Protein AF-A0A183ECI0-F1 (afdb_monomer)

InterPro domains:
  IPR036388 Winged helix-like DNA-binding domain superfamily [G3DSA:1.10.10.10] (64-113)
  IPR045114 Csn12 family [PTHR12732] (1-106)

Radius of gyration: 16.18 Å; Cα contacts (8 Å, |Δi|>4): 87; chains: 1; bounding box: 38×28×41 Å

Sequence (119 aa):
MPSSDLLKRYQLEQFASVVESVKDGNLKKLDETLVKNERFFVECGIFLMLEKLKIIAFRNLFKKVACICATNQIPYDAFICALRWLGIGDLDEDELECILANLIVEVNVLLVKYTDKAV

Organism: NCBI:txid637853

Foldseek 3Di:
DDDPVVCVVVVNVLCVQLVVQLQQLLLLSNVVSCVVCVVVCVVVVCSVVSVVSNLSSLLNQVVVLCVVVVDLDRDPVSSV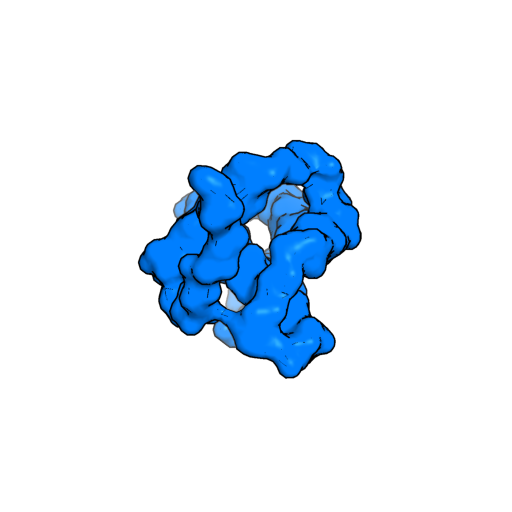VSCVVSVVPPDDPVNSVVSVVCCVPPPVRDPSPPDDDDD

Mean predicted aligned error: 7.21 Å

Solvent-accessible surface area (backbone atoms only — not comparable to full-atom values): 7022 Å² total; per-residue (Å²): 132,87,56,70,68,58,27,60,75,70,72,42,59,79,50,51,58,44,53,50,18,35,70,65,21,36,58,54,58,30,52,54,47,48,64,76,44,36,68,61,34,51,76,69,71,42,43,75,64,56,60,59,43,53,62,54,8,51,50,39,32,52,51,49,52,38,64,72,68,73,46,82,76,68,60,70,66,58,56,53,51,55,39,44,72,59,63,53,75,82,72,51,73,68,55,51,51,49,52,51,52,50,39,41,73,78,48,82,76,54,90,47,82,90,76,82,88,88,126

pLDDT: mean 83.23, std 14.87, range [34.81, 94.0]

Nearest PDB structures (foldseek):
  3t5x-assembly1_A  TM=9.776E-01  e=3.757E-08  Homo sapiens
  3jck-assembly1_A  TM=7.167E-01  e=5.912E-01  Saccharomyces cerevisiae S288C
  9e8h-assembly1_V  TM=7.620E-01  e=8.013E-01  Homo sapiens
  7w37-assembly1_V  TM=7.571E-01  e=1.472E+00  Homo sapiens
  5wvk-assembly1_S  TM=5.247E-01  e=8.868E-01  Saccharomyces cerevisiae S288C

Secondary structure (DSSP, 8-state):
---HHHHHHTT-THHHHHHHHHHHT-HHHHHHHHHHTHHHHHHTT-HHHHHTHHHHHHHHHHHHHHHHHTSSS--HHHHHHHHHHTT-TT--HHHHHHHHHHHHHHS------------

Structure (mmCIF, N/CA/C/O backbone):
data_AF-A0A183ECI0-F1
#
_entry.id   AF-A0A183ECI0-F1
#
loop_
_atom_site.group_PDB
_atom_site.id
_atom_site.type_symbol
_atom_site.label_atom_id
_atom_site.label_alt_id
_atom_site.label_comp_id
_atom_site.label_asym_id
_atom_site.label_entity_id
_atom_site.label_seq_id
_atom_site.pdbx_PDB_ins_code
_atom_site.Cartn_x
_atom_site.Cartn_y
_atom_site.Cartn_z
_atom_site.occupancy
_atom_site.B_iso_or_equiv
_atom_site.auth_seq_id
_atom_site.auth_comp_id
_atom_site.auth_asym_id
_atom_site.auth_atom_id
_atom_site.pdbx_PDB_model_num
ATOM 1 N N . MET A 1 1 ? 1.948 -9.339 9.080 1.00 80.94 1 MET A N 1
ATOM 2 C CA . MET A 1 1 ? 0.522 -8.957 8.986 1.00 80.94 1 MET A CA 1
ATOM 3 C C . MET A 1 1 ? -0.300 -9.889 9.862 1.00 80.94 1 MET A C 1
ATOM 5 O O . MET A 1 1 ? 0.009 -11.077 9.834 1.00 80.94 1 MET A O 1
ATOM 9 N N . PRO A 1 2 ? -1.285 -9.385 10.627 1.00 86.25 2 PRO A N 1
ATOM 10 C CA . PRO A 1 2 ? -2.089 -10.193 11.548 1.00 86.25 2 PRO A CA 1
ATOM 11 C C . PRO A 1 2 ? -2.969 -11.213 10.806 1.00 86.25 2 PRO A C 1
ATOM 13 O O . PRO A 1 2 ? -3.241 -11.057 9.610 1.00 86.25 2 PRO A O 1
ATOM 16 N N . SER A 1 3 ? -3.383 -12.272 11.507 1.00 90.75 3 SER A N 1
ATOM 17 C CA . SER A 1 3 ? -4.310 -13.284 10.988 1.00 90.75 3 SER A CA 1
ATOM 18 C C . SER A 1 3 ? -5.764 -12.837 11.140 1.00 90.75 3 SER A C 1
ATOM 20 O O . SER A 1 3 ? -6.105 -12.079 12.050 1.00 90.75 3 SER A O 1
ATOM 22 N N . SER A 1 4 ? -6.639 -13.337 10.269 1.00 89.06 4 SER A N 1
ATOM 23 C CA . SER A 1 4 ? -8.071 -13.025 10.320 1.00 89.06 4 SER A CA 1
ATOM 24 C C . SER A 1 4 ? -8.723 -13.508 11.618 1.00 89.06 4 SER A C 1
ATOM 26 O O . SER A 1 4 ? -9.589 -12.824 12.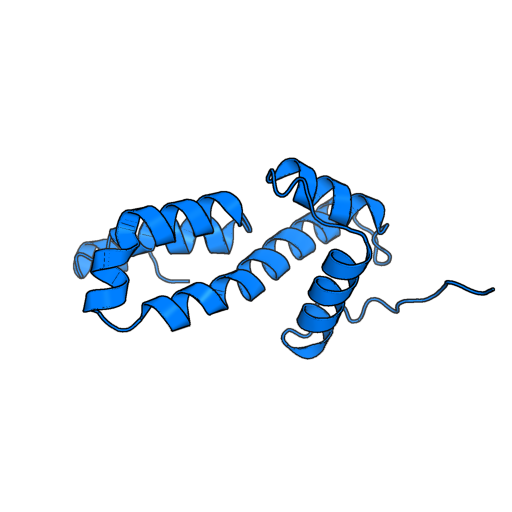157 1.00 89.06 4 SER A O 1
ATOM 28 N N . ASP A 1 5 ? -8.270 -14.639 12.167 1.00 90.44 5 ASP A N 1
ATOM 29 C CA . ASP A 1 5 ? -8.769 -15.171 13.443 1.00 90.44 5 ASP A CA 1
ATOM 30 C C . ASP A 1 5 ? -8.450 -14.245 14.621 1.00 90.44 5 ASP A C 1
ATOM 32 O O . ASP A 1 5 ? -9.273 -14.078 15.522 1.00 90.44 5 ASP A O 1
ATOM 36 N N . LEU A 1 6 ? -7.282 -13.590 14.596 1.00 91.94 6 LEU A N 1
ATOM 37 C CA . LEU A 1 6 ? -6.908 -12.605 15.607 1.00 91.94 6 LEU A CA 1
ATOM 38 C C . LEU A 1 6 ? -7.839 -11.389 15.549 1.00 91.94 6 LEU A C 1
ATOM 40 O O . LEU A 1 6 ? -8.324 -10.940 16.582 1.00 91.94 6 LEU A O 1
ATOM 44 N N . LEU A 1 7 ? -8.132 -10.888 14.346 1.00 90.75 7 LEU A N 1
ATOM 45 C CA . LEU A 1 7 ? -9.023 -9.738 14.173 1.00 90.75 7 LEU A CA 1
ATOM 46 C C . LEU A 1 7 ? -10.442 -10.045 14.654 1.00 90.75 7 LEU A C 1
ATOM 48 O O . LEU A 1 7 ? -11.014 -9.248 15.393 1.00 90.75 7 LEU A O 1
ATOM 52 N N . LYS A 1 8 ? -10.976 -11.224 14.318 1.00 90.12 8 LYS A N 1
ATOM 53 C CA . LYS A 1 8 ? -12.294 -11.671 14.796 1.00 90.12 8 LYS A CA 1
ATOM 54 C C . LYS A 1 8 ? -12.343 -11.780 16.315 1.00 90.12 8 LYS A C 1
ATOM 56 O O . LYS A 1 8 ? -13.280 -11.290 16.938 1.00 90.12 8 LYS A O 1
ATOM 61 N N . ARG A 1 9 ? -11.311 -12.372 16.927 1.00 92.81 9 ARG A N 1
ATOM 62 C CA . ARG A 1 9 ? -11.236 -12.554 18.384 1.00 92.81 9 ARG A CA 1
ATOM 63 C C . ARG A 1 9 ? -11.306 -11.232 19.152 1.00 92.81 9 ARG A C 1
ATOM 65 O O . ARG A 1 9 ? -11.885 -11.204 20.233 1.00 92.81 9 ARG A O 1
ATOM 72 N N . TYR A 1 10 ? -10.729 -10.167 18.600 1.00 91.25 10 TYR A N 1
ATOM 73 C CA . TYR A 1 10 ? -10.699 -8.839 19.220 1.00 91.25 10 TYR A CA 1
ATOM 74 C C . TYR A 1 10 ? -11.701 -7.845 18.610 1.00 91.25 10 TYR A C 1
ATOM 76 O O . TYR A 1 10 ? -11.650 -6.670 18.953 1.00 91.25 10 TYR A O 1
ATOM 84 N N . GLN A 1 11 ? -12.622 -8.298 17.746 1.00 87.00 11 GLN A N 1
ATOM 85 C CA . GLN A 1 11 ? -13.645 -7.461 17.092 1.00 87.00 11 GLN A CA 1
ATOM 86 C C . GLN A 1 11 ? -13.058 -6.311 16.243 1.00 87.00 11 GLN A C 1
ATOM 88 O O . GLN A 1 11 ? -13.656 -5.249 16.105 1.00 87.00 11 GLN A O 1
ATOM 93 N N . LEU A 1 12 ? -11.885 -6.534 15.644 1.00 89.31 12 LEU A N 1
ATOM 94 C CA . LEU A 1 12 ? -11.134 -5.568 14.831 1.00 89.31 12 LEU A CA 1
ATOM 95 C C . LEU A 1 12 ? -11.298 -5.835 13.327 1.00 89.31 12 LEU A C 1
ATOM 97 O O . LEU A 1 12 ? -10.338 -5.782 12.555 1.00 89.31 12 LEU A O 1
ATOM 101 N N . GLU A 1 13 ? -12.510 -6.168 12.890 1.00 87.69 13 GLU A N 1
ATOM 102 C CA . GLU A 1 13 ? -12.777 -6.556 11.499 1.00 87.69 13 GLU A CA 1
ATOM 103 C C . GLU A 1 13 ? -12.534 -5.412 10.501 1.00 87.69 13 GLU A C 1
ATOM 105 O O . GLU A 1 13 ? -12.192 -5.674 9.349 1.00 87.69 13 GLU A O 1
ATOM 110 N N . GLN A 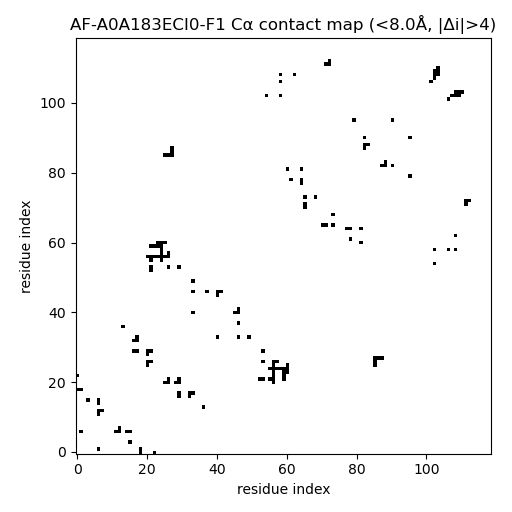1 14 ? -12.588 -4.149 10.945 1.00 87.62 14 GLN A N 1
ATOM 111 C CA . GLN A 1 14 ? -12.266 -2.977 10.117 1.00 87.62 14 GLN A CA 1
ATOM 112 C C . GLN A 1 14 ? -10.819 -3.025 9.595 1.00 87.62 14 GLN A C 1
ATOM 114 O O . GLN A 1 14 ? -10.525 -2.528 8.507 1.00 87.62 14 GLN A O 1
ATOM 119 N N . PHE A 1 15 ? -9.911 -3.678 10.329 1.00 91.25 15 PHE A N 1
ATOM 120 C CA . PHE A 1 15 ? -8.521 -3.858 9.911 1.00 91.25 15 PHE A CA 1
ATOM 121 C C . PHE A 1 15 ? -8.342 -4.972 8.881 1.00 91.25 15 PHE A C 1
ATOM 123 O O . PHE A 1 15 ? -7.288 -5.029 8.249 1.00 91.25 15 PHE A O 1
ATOM 130 N N . ALA A 1 16 ? -9.325 -5.855 8.681 1.00 91.31 16 ALA A N 1
ATOM 131 C CA . ALA A 1 16 ? -9.190 -6.960 7.735 1.00 91.31 16 ALA A CA 1
ATOM 132 C C . ALA A 1 16 ? -8.968 -6.430 6.312 1.00 91.31 16 ALA A C 1
ATOM 134 O O . ALA A 1 16 ? -8.008 -6.826 5.649 1.00 91.31 16 ALA A O 1
ATOM 135 N N . SER A 1 17 ? -9.782 -5.454 5.902 1.00 91.00 17 SER A N 1
ATOM 136 C CA . SER A 1 17 ? -9.669 -4.792 4.599 1.00 91.00 17 SER A CA 1
ATOM 137 C C . SER A 1 17 ? -8.369 -3.996 4.456 1.00 91.00 17 SER A C 1
ATOM 139 O O . SER A 1 17 ? -7.767 -3.989 3.382 1.00 91.00 17 SER A O 1
ATOM 141 N N . VAL A 1 18 ? -7.882 -3.373 5.537 1.00 93.31 18 VAL A N 1
ATOM 142 C CA . VAL A 1 18 ? -6.590 -2.661 5.546 1.00 93.31 18 VAL A CA 1
ATOM 143 C C . VAL A 1 18 ? -5.445 -3.647 5.313 1.00 93.31 18 VAL A C 1
ATOM 145 O O . VAL A 1 18 ? -4.599 -3.445 4.445 1.00 93.31 18 VAL A O 1
ATOM 148 N N . VAL A 1 19 ? -5.439 -4.753 6.057 1.00 93.44 19 VAL A N 1
ATOM 149 C CA . VAL A 1 19 ? -4.403 -5.788 5.977 1.00 93.44 19 VAL A CA 1
ATOM 150 C C . VAL A 1 19 ? -4.369 -6.432 4.596 1.00 93.44 19 VAL A C 1
ATOM 152 O O . VAL A 1 19 ? -3.284 -6.639 4.055 1.00 93.44 19 VAL A O 1
ATOM 155 N N . GLU A 1 20 ? -5.531 -6.746 4.029 1.00 92.44 20 GLU A N 1
ATOM 156 C CA . GLU A 1 20 ? -5.656 -7.291 2.678 1.00 92.44 20 GLU A CA 1
ATOM 157 C C . GLU A 1 20 ? -5.087 -6.315 1.638 1.00 92.44 20 GLU A C 1
ATOM 159 O O . GLU A 1 20 ? -4.187 -6.675 0.881 1.00 92.44 20 GLU A O 1
ATOM 164 N N . SER A 1 21 ? -5.511 -5.049 1.681 1.00 93.12 21 SER A N 1
ATOM 165 C CA . SER A 1 21 ? -5.081 -4.024 0.721 1.00 93.12 21 SER A CA 1
ATOM 166 C C . SER A 1 21 ? -3.569 -3.791 0.753 1.00 93.12 21 SER A C 1
ATOM 168 O O . SER A 1 21 ? -2.926 -3.729 -0.296 1.00 93.12 21 SER A O 1
ATOM 170 N N . VAL A 1 22 ? -2.964 -3.742 1.948 1.00 93.44 22 VAL A N 1
ATOM 171 C CA . VAL A 1 22 ? -1.509 -3.578 2.080 1.00 93.44 22 VAL A CA 1
ATOM 172 C C . VAL A 1 22 ? -0.764 -4.823 1.604 1.00 93.44 22 VAL A C 1
ATOM 174 O O . VAL A 1 22 ? 0.247 -4.685 0.917 1.00 93.44 22 VAL A O 1
ATOM 177 N N . LYS A 1 23 ? -1.228 -6.039 1.936 1.00 90.81 23 LYS A N 1
ATOM 178 C CA . LYS A 1 23 ? -0.615 -7.286 1.430 1.00 90.81 23 LYS A CA 1
ATOM 179 C C . LYS A 1 23 ? -0.632 -7.331 -0.091 1.00 90.81 23 LYS A C 1
ATOM 181 O O . LYS A 1 23 ? 0.363 -7.727 -0.698 1.00 90.81 23 LYS A O 1
ATOM 186 N N . ASP A 1 24 ? -1.739 -6.906 -0.686 1.00 90.38 24 ASP A N 1
ATOM 187 C CA . ASP A 1 24 ? -1.902 -6.951 -2.126 1.00 90.38 24 ASP A CA 1
ATOM 188 C C . ASP A 1 24 ? -1.193 -5.823 -2.869 1.00 90.38 24 ASP A C 1
ATOM 190 O O . ASP A 1 24 ? -0.967 -5.962 -4.072 1.00 90.38 24 ASP A O 1
ATOM 194 N N . GLY A 1 25 ? -0.789 -4.762 -2.168 1.00 90.69 25 GLY A N 1
ATOM 195 C CA . GLY A 1 25 ? -0.275 -3.547 -2.794 1.00 90.69 25 GLY A CA 1
ATOM 196 C C . GLY A 1 25 ? -1.371 -2.767 -3.525 1.00 90.69 25 GLY A C 1
ATOM 197 O O . GLY A 1 25 ? -1.082 -2.028 -4.459 1.00 90.69 25 GLY A O 1
ATOM 198 N N . ASN A 1 26 ? -2.635 -2.948 -3.130 1.00 91.88 26 ASN A N 1
ATOM 199 C CA . ASN A 1 26 ? -3.765 -2.239 -3.718 1.00 91.88 26 ASN A CA 1
ATOM 200 C C . ASN A 1 26 ? -3.982 -0.912 -2.982 1.00 91.88 26 ASN A C 1
ATOM 202 O O . ASN A 1 26 ? -4.712 -0.840 -1.993 1.00 91.88 26 ASN A O 1
ATOM 206 N N . LEU A 1 27 ? -3.305 0.129 -3.465 1.00 90.56 27 LEU A N 1
ATOM 207 C CA . LEU A 1 27 ? -3.322 1.467 -2.870 1.00 90.56 27 LEU A CA 1
ATOM 208 C C . LEU A 1 27 ? -4.704 2.116 -2.903 1.00 90.56 27 LEU A C 1
ATOM 210 O O . LEU A 1 27 ? -5.117 2.701 -1.908 1.00 90.56 27 LEU A O 1
ATOM 214 N N . LYS A 1 28 ? -5.445 1.947 -4.002 1.00 90.50 28 LYS A N 1
ATOM 215 C CA . LYS A 1 28 ? -6.802 2.481 -4.133 1.00 90.50 28 LYS A CA 1
ATOM 216 C C . LYS A 1 28 ? -7.745 1.876 -3.093 1.00 90.50 28 LYS A C 1
ATOM 218 O O . LYS A 1 28 ? -8.416 2.599 -2.368 1.00 90.50 28 LYS A O 1
ATOM 223 N N . LYS A 1 29 ? -7.732 0.546 -2.956 1.00 91.88 29 LYS A N 1
ATOM 224 C CA . LYS A 1 29 ? -8.544 -0.162 -1.955 1.00 91.88 29 LYS A CA 1
ATOM 225 C C . LYS A 1 29 ? -8.143 0.214 -0.526 1.00 91.88 29 LYS A C 1
ATOM 227 O O . LYS A 1 29 ? -9.009 0.301 0.346 1.00 91.88 29 LYS A O 1
ATOM 232 N N . LEU A 1 30 ? -6.848 0.435 -0.278 1.00 92.62 30 LEU A N 1
ATOM 233 C CA . LEU A 1 30 ? -6.367 0.921 1.015 1.00 92.62 30 LEU A CA 1
ATOM 234 C C . LEU A 1 30 ? -6.976 2.292 1.328 1.00 92.62 30 LEU A C 1
ATOM 236 O O . LEU A 1 30 ? -7.569 2.441 2.391 1.00 92.62 30 LEU A O 1
ATOM 240 N N . ASP A 1 31 ? -6.888 3.240 0.399 1.00 91.56 31 ASP A N 1
ATOM 241 C CA . ASP A 1 31 ? -7.407 4.599 0.572 1.00 91.56 31 ASP A CA 1
ATOM 242 C 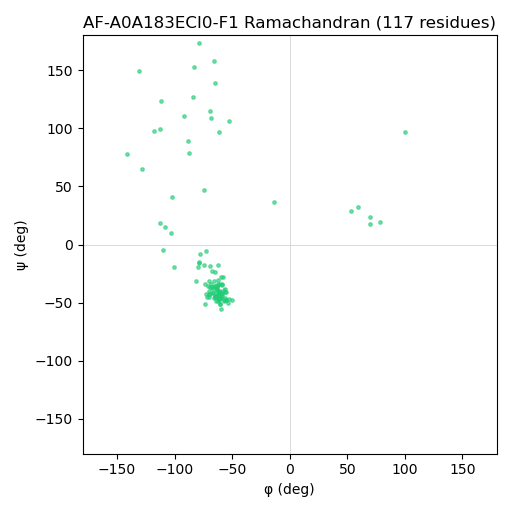C . ASP A 1 31 ? -8.929 4.608 0.797 1.00 91.56 31 ASP A C 1
ATOM 244 O O . ASP A 1 31 ? -9.413 5.132 1.799 1.00 91.56 31 ASP A O 1
ATOM 248 N N . GLU A 1 32 ? -9.684 3.883 -0.035 1.00 92.31 32 GLU A N 1
ATOM 249 C CA . GLU A 1 32 ? -11.134 3.700 0.128 1.00 92.31 32 GLU A CA 1
ATOM 250 C C . GLU A 1 32 ? -11.494 3.097 1.497 1.00 92.31 32 GLU A C 1
ATOM 252 O O . GLU A 1 32 ? -12.482 3.485 2.125 1.00 92.31 32 GLU A O 1
ATOM 257 N N . THR A 1 33 ? -10.691 2.149 1.989 1.00 93.00 33 THR A N 1
ATOM 258 C CA . THR A 1 33 ? -10.908 1.511 3.294 1.00 93.00 33 THR A CA 1
ATOM 259 C C . THR A 1 33 ? -10.641 2.473 4.451 1.00 93.00 33 THR A C 1
ATOM 261 O O . THR A 1 33 ? -11.383 2.440 5.440 1.00 93.00 33 THR A O 1
ATOM 264 N N . LEU A 1 34 ? -9.598 3.305 4.344 1.00 92.94 34 LEU A N 1
ATOM 265 C CA . LEU A 1 34 ? -9.264 4.316 5.347 1.00 92.94 34 LEU A CA 1
ATOM 266 C C . LEU A 1 34 ? -10.352 5.383 5.424 1.00 92.94 34 LEU A C 1
ATOM 268 O O . LEU A 1 34 ? -10.827 5.647 6.523 1.00 92.94 34 LEU A O 1
ATOM 272 N N . VAL A 1 35 ? -10.818 5.895 4.283 1.00 92.69 35 VAL A N 1
ATOM 273 C CA . VAL A 1 35 ? -11.920 6.871 4.217 1.00 92.69 35 VAL A CA 1
ATOM 274 C C . VAL A 1 35 ? -13.217 6.269 4.764 1.00 92.69 35 VAL A C 1
ATOM 276 O O . VAL A 1 35 ? -13.886 6.861 5.608 1.00 92.69 35 VAL A O 1
ATOM 279 N N . LYS A 1 36 ? -13.565 5.039 4.361 1.00 93.75 36 LYS A N 1
ATOM 280 C CA . LYS A 1 36 ? -14.797 4.372 4.816 1.00 93.75 36 LYS A CA 1
ATOM 281 C C . LYS A 1 36 ? -14.866 4.198 6.337 1.00 93.75 36 LYS A C 1
ATOM 283 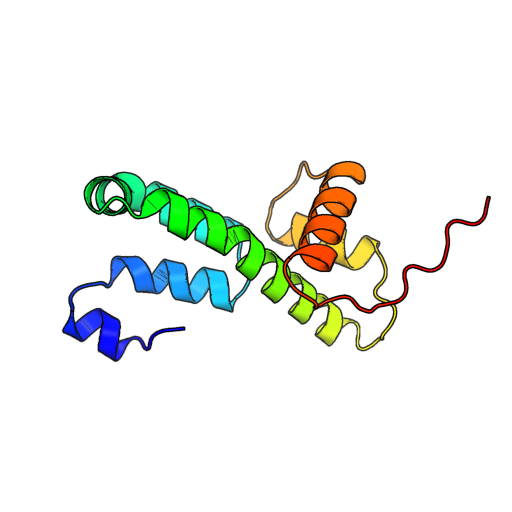O O . LYS A 1 36 ? -15.957 4.229 6.902 1.00 93.75 36 LYS A O 1
ATOM 288 N N . ASN A 1 37 ? -13.727 3.977 6.992 1.00 92.50 37 ASN A N 1
ATOM 289 C CA . ASN A 1 37 ? -13.643 3.739 8.437 1.00 92.50 37 ASN A CA 1
ATOM 290 C C . ASN A 1 37 ? -12.931 4.882 9.178 1.00 92.50 37 ASN A C 1
ATOM 292 O O . ASN A 1 37 ? -12.484 4.691 10.311 1.00 92.50 37 ASN A O 1
ATOM 296 N N . GLU A 1 38 ? -12.834 6.061 8.559 1.00 91.88 38 GLU A N 1
ATOM 297 C CA . GLU A 1 38 ? -12.031 7.188 9.040 1.00 91.88 38 GLU A CA 1
ATOM 298 C C . GLU A 1 38 ? -12.377 7.540 10.484 1.00 91.88 38 GLU A C 1
ATOM 300 O O . GLU A 1 38 ? -11.504 7.562 11.349 1.00 91.88 38 GLU A O 1
ATOM 305 N N . ARG A 1 39 ? -13.674 7.700 10.771 1.00 92.81 39 ARG A N 1
ATOM 306 C CA . ARG A 1 39 ? -14.173 8.038 12.106 1.00 92.81 39 ARG A CA 1
ATOM 307 C C . ARG A 1 39 ? -13.652 7.089 13.187 1.00 92.81 39 ARG A C 1
ATOM 309 O O . ARG A 1 39 ? -13.168 7.551 14.212 1.00 92.81 39 ARG A O 1
ATOM 316 N N . PHE A 1 40 ? -13.704 5.780 12.944 1.00 92.06 40 PHE A N 1
ATOM 317 C CA . PHE A 1 40 ? -13.229 4.775 13.897 1.00 92.06 40 PHE A CA 1
ATOM 318 C C . PHE A 1 40 ? -11.715 4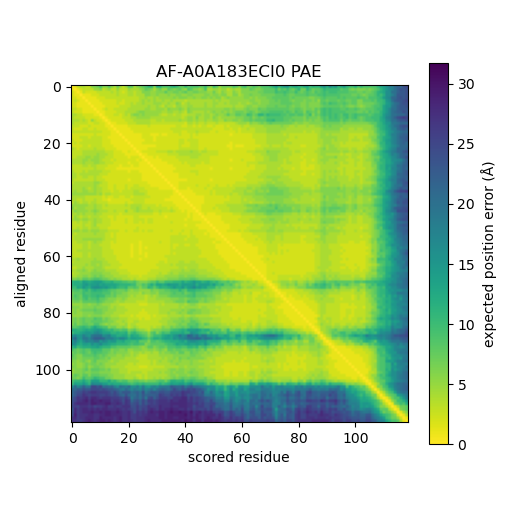.894 14.128 1.00 92.06 40 PHE A C 1
ATOM 320 O O . PHE A 1 40 ? -11.251 4.901 15.265 1.00 92.06 40 PHE A O 1
ATOM 327 N N . PHE A 1 41 ? -10.932 5.046 13.059 1.00 93.75 41 PHE A N 1
ATOM 328 C CA . PHE A 1 41 ? -9.476 5.155 13.166 1.00 93.75 41 PHE A CA 1
ATOM 329 C C . PHE A 1 41 ? -9.006 6.472 13.798 1.00 93.75 41 PHE A C 1
ATOM 331 O O . PHE A 1 41 ? -7.976 6.485 14.480 1.00 93.75 41 PHE A O 1
ATOM 338 N N . VAL A 1 42 ? -9.753 7.559 13.597 1.00 93.81 42 VAL A N 1
ATOM 339 C CA . VAL A 1 42 ? -9.517 8.860 14.234 1.00 93.81 42 VAL A CA 1
ATOM 340 C C . VAL A 1 42 ? -9.885 8.811 15.715 1.00 93.81 42 VAL A C 1
ATOM 342 O O . VAL A 1 42 ? -9.078 9.230 16.541 1.00 93.81 42 VAL A O 1
ATOM 345 N N . GLU A 1 43 ? -11.037 8.236 16.074 1.00 93.44 43 GLU A N 1
ATOM 346 C CA . GLU A 1 43 ? -11.445 8.039 17.475 1.00 93.44 43 GLU A CA 1
ATOM 347 C C . GLU A 1 43 ? -10.445 7.146 18.236 1.00 93.44 43 GLU A C 1
ATOM 349 O O . GLU A 1 43 ? -10.155 7.394 19.405 1.00 93.44 43 GLU A O 1
ATOM 354 N N . CYS A 1 44 ? -9.841 6.158 17.565 1.00 91.06 44 CYS A N 1
ATOM 355 C CA . CYS A 1 44 ? -8.747 5.354 18.116 1.00 91.06 44 CYS A CA 1
ATOM 356 C C . CYS A 1 44 ? -7.371 6.054 18.111 1.00 91.06 44 CYS A C 1
ATOM 358 O O . CYS A 1 44 ? -6.417 5.500 18.654 1.00 91.06 44 CYS A O 1
ATOM 360 N N . GLY A 1 45 ? -7.228 7.228 17.485 1.00 93.00 45 GLY A N 1
ATOM 361 C CA . GLY A 1 45 ? -5.969 7.982 17.419 1.00 93.00 45 GLY A CA 1
ATOM 362 C C . GLY A 1 45 ? -4.871 7.350 16.552 1.00 93.00 45 GLY A C 1
ATOM 363 O O . GLY A 1 45 ? -3.702 7.706 16.683 1.00 93.00 45 GLY A O 1
ATOM 364 N N . ILE A 1 46 ? -5.214 6.408 15.668 1.00 94.00 46 ILE A N 1
ATOM 365 C CA . ILE A 1 46 ? -4.245 5.621 14.879 1.00 94.00 46 ILE A CA 1
ATOM 366 C C . ILE A 1 46 ? -4.236 5.957 13.387 1.00 94.00 46 ILE A C 1
ATOM 368 O O . ILE A 1 46 ? -3.407 5.420 12.655 1.00 94.00 46 ILE A O 1
ATOM 372 N N . PHE A 1 47 ? -5.132 6.830 12.923 1.00 92.62 47 PHE A N 1
ATOM 373 C CA . PHE A 1 47 ? -5.286 7.161 11.504 1.00 92.62 47 PHE A CA 1
ATOM 374 C C . PHE A 1 47 ? -3.953 7.520 10.821 1.00 92.62 47 PHE A C 1
ATOM 376 O O . PHE A 1 47 ? -3.592 6.927 9.808 1.00 92.62 47 PHE A O 1
ATOM 383 N N . LEU A 1 48 ? -3.146 8.387 11.443 1.00 91.19 48 LEU A N 1
ATOM 384 C CA . LEU A 1 48 ? -1.832 8.785 10.917 1.00 91.19 48 LEU A CA 1
ATOM 385 C C . LEU A 1 48 ? -0.837 7.619 10.807 1.00 91.19 48 LEU A C 1
ATOM 387 O O . LEU A 1 48 ? 0.026 7.620 9.933 1.00 91.19 48 LEU A O 1
ATOM 391 N N . MET A 1 49 ? -0.938 6.613 11.680 1.00 92.50 49 MET A N 1
ATOM 392 C CA . MET A 1 49 ? -0.104 5.410 11.583 1.00 92.50 49 MET A CA 1
ATOM 393 C C . MET A 1 49 ? -0.547 4.517 10.424 1.00 92.50 49 MET A C 1
ATOM 395 O O . MET A 1 49 ? 0.293 3.885 9.787 1.00 92.50 49 MET A O 1
ATOM 399 N N . LEU A 1 50 ? -1.850 4.478 10.130 1.00 92.81 50 LEU A N 1
ATOM 400 C CA . LEU A 1 50 ? -2.383 3.733 8.992 1.00 92.81 50 LEU A CA 1
ATOM 401 C C . LEU A 1 50 ? -2.023 4.388 7.655 1.00 92.81 50 LEU A C 1
ATOM 403 O O . LEU A 1 50 ? -1.696 3.674 6.713 1.00 92.81 50 LEU A O 1
ATOM 407 N N . GLU A 1 51 ? -1.980 5.718 7.589 1.00 90.00 51 GLU A N 1
ATOM 408 C CA . GLU A 1 51 ? -1.484 6.456 6.417 1.00 90.00 51 GLU A CA 1
ATOM 409 C C . GLU A 1 51 ? -0.048 6.050 6.045 1.00 90.00 51 GLU A C 1
ATOM 411 O O . GLU A 1 51 ? 0.260 5.820 4.875 1.00 90.00 51 GLU A O 1
ATOM 416 N N . LYS A 1 52 ? 0.823 5.810 7.038 1.00 89.38 52 LYS A N 1
ATOM 417 C CA . LYS A 1 52 ? 2.191 5.311 6.792 1.00 89.38 52 LYS A CA 1
ATOM 418 C C . LYS A 1 52 ? 2.237 3.928 6.131 1.00 89.38 52 LYS A C 1
ATOM 420 O O . LYS A 1 52 ? 3.259 3.556 5.555 1.00 89.38 52 LYS A O 1
ATOM 425 N N . LEU A 1 53 ? 1.148 3.155 6.165 1.00 91.12 53 LEU A N 1
ATOM 426 C CA . LEU A 1 53 ? 1.077 1.864 5.475 1.00 91.12 53 LEU A CA 1
ATOM 427 C C . LEU A 1 53 ? 1.062 2.012 3.948 1.00 91.12 53 LEU A C 1
ATOM 429 O O . LEU A 1 53 ? 1.393 1.040 3.265 1.00 91.12 53 LEU A O 1
ATOM 433 N N . LYS A 1 54 ? 0.742 3.198 3.406 1.00 89.06 54 LYS A N 1
ATOM 434 C CA . LYS A 1 54 ? 0.778 3.469 1.958 1.00 89.06 54 LYS A CA 1
ATOM 435 C C . LYS A 1 54 ? 2.159 3.181 1.362 1.00 89.06 54 LYS A C 1
ATOM 437 O O . LYS A 1 54 ? 2.248 2.516 0.334 1.00 89.06 54 LYS A O 1
ATOM 442 N N . ILE A 1 55 ? 3.235 3.543 2.063 1.00 87.56 55 ILE A N 1
ATOM 443 C CA . ILE A 1 55 ? 4.624 3.274 1.642 1.00 87.56 55 ILE A CA 1
ATOM 444 C C . ILE A 1 55 ? 4.882 1.761 1.535 1.00 87.56 55 ILE A C 1
ATOM 446 O O . ILE A 1 55 ? 5.454 1.265 0.564 1.00 87.56 55 ILE A O 1
ATOM 450 N N . ILE A 1 56 ? 4.382 0.983 2.498 1.00 89.88 56 ILE A N 1
ATOM 451 C CA . ILE A 1 56 ? 4.503 -0.482 2.484 1.00 89.88 56 ILE A CA 1
ATOM 452 C C . ILE A 1 56 ? 3.650 -1.097 1.361 1.00 89.88 56 ILE A C 1
ATOM 454 O O . ILE A 1 56 ? 4.069 -2.082 0.748 1.00 89.88 56 ILE A O 1
ATOM 458 N N . ALA A 1 57 ? 2.472 -0.536 1.076 1.00 91.31 57 ALA A N 1
ATOM 459 C CA . ALA A 1 57 ? 1.620 -0.974 -0.026 1.00 91.31 57 ALA A CA 1
ATOM 460 C C . ALA A 1 57 ? 2.292 -0.724 -1.388 1.00 91.31 57 ALA A C 1
ATOM 462 O O . ALA A 1 57 ? 2.365 -1.654 -2.193 1.00 91.31 57 ALA A O 1
ATOM 463 N N . PHE A 1 58 ? 2.879 0.461 -1.603 1.00 89.56 58 PHE A N 1
ATOM 464 C CA . PHE A 1 58 ? 3.695 0.763 -2.787 1.00 89.56 58 PHE A CA 1
ATOM 465 C C . PHE A 1 58 ? 4.840 -0.234 -2.960 1.00 89.56 58 PHE A C 1
ATOM 467 O O . PHE A 1 58 ? 5.004 -0.826 -4.025 1.00 89.56 58 PHE A O 1
ATOM 474 N N . ARG A 1 59 ? 5.588 -0.509 -1.888 1.00 89.81 59 ARG A N 1
ATOM 475 C CA . ARG A 1 59 ? 6.651 -1.518 -1.912 1.00 89.81 59 ARG A CA 1
ATOM 476 C C . ARG A 1 59 ? 6.143 -2.891 -2.347 1.00 89.81 59 ARG A C 1
ATOM 478 O O . ARG A 1 59 ? 6.796 -3.573 -3.134 1.00 89.8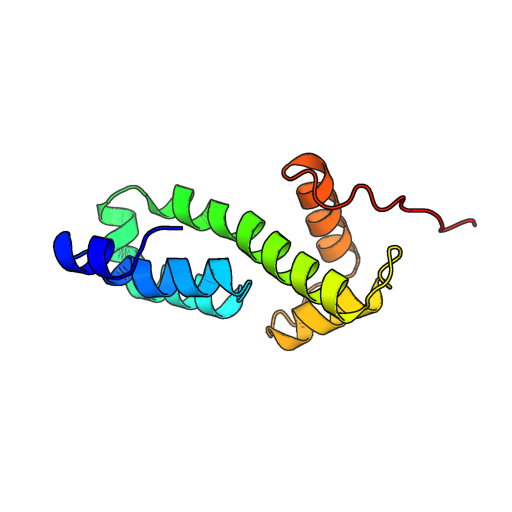1 59 ARG A O 1
ATOM 485 N N . ASN A 1 60 ? 5.015 -3.338 -1.798 1.00 91.44 60 ASN A N 1
ATOM 486 C CA . ASN A 1 60 ? 4.467 -4.654 -2.115 1.00 91.44 60 ASN A CA 1
ATOM 487 C C . ASN A 1 60 ? 3.986 -4.719 -3.574 1.00 91.44 60 ASN A C 1
ATOM 489 O O . ASN A 1 60 ? 4.220 -5.733 -4.231 1.00 91.44 60 ASN A O 1
ATOM 493 N N . LEU A 1 61 ? 3.399 -3.636 -4.095 1.00 91.38 61 LEU A N 1
ATOM 494 C CA . LEU A 1 61 ? 3.056 -3.498 -5.510 1.00 91.38 61 LEU A CA 1
ATOM 495 C C . LEU A 1 61 ? 4.300 -3.612 -6.396 1.00 91.38 61 LEU A C 1
ATOM 497 O O . LEU A 1 61 ? 4.364 -4.480 -7.262 1.00 91.38 61 LEU A O 1
ATOM 501 N N . PHE A 1 62 ? 5.315 -2.783 -6.159 1.00 88.88 62 PHE A N 1
ATOM 502 C CA . PHE A 1 62 ? 6.520 -2.756 -6.988 1.00 88.88 62 PHE A CA 1
ATOM 503 C C . PHE A 1 62 ? 7.328 -4.045 -6.891 1.00 88.88 62 PHE A C 1
ATOM 505 O O . PHE A 1 62 ? 7.884 -4.497 -7.888 1.00 88.88 62 PHE A O 1
ATOM 512 N N . LYS A 1 63 ? 7.308 -4.721 -5.738 1.00 88.56 63 LYS A N 1
ATOM 513 C CA . LYS A 1 63 ? 7.854 -6.075 -5.618 1.00 88.56 63 LYS A CA 1
ATOM 514 C C . LYS A 1 63 ? 7.113 -7.075 -6.513 1.00 88.56 63 LYS A C 1
ATOM 516 O O . LYS A 1 63 ? 7.759 -7.926 -7.114 1.00 88.56 63 LYS A O 1
ATOM 521 N N . LYS A 1 64 ? 5.782 -6.988 -6.628 1.00 89.69 64 LYS A N 1
ATOM 522 C CA . LYS A 1 64 ? 5.014 -7.835 -7.560 1.00 89.69 64 LYS A CA 1
ATOM 523 C C . LYS A 1 64 ? 5.370 -7.521 -9.013 1.00 89.69 64 LYS A C 1
ATOM 525 O O . LYS A 1 64 ? 5.605 -8.455 -9.770 1.00 89.69 64 LYS A O 1
ATOM 530 N N . VAL A 1 65 ? 5.477 -6.240 -9.376 1.00 90.06 65 VAL A N 1
ATOM 531 C CA . VAL A 1 65 ? 5.926 -5.811 -10.715 1.00 90.06 65 VAL A CA 1
ATOM 532 C C . VAL A 1 65 ? 7.309 -6.391 -11.027 1.00 90.06 65 VAL A C 1
ATOM 534 O O . VAL A 1 65 ? 7.476 -7.043 -12.052 1.00 90.06 65 VAL A O 1
ATOM 537 N N . ALA A 1 66 ? 8.261 -6.271 -10.098 1.00 88.44 66 ALA A N 1
ATOM 538 C CA . ALA A 1 66 ? 9.598 -6.852 -10.215 1.00 88.44 66 ALA A CA 1
ATOM 539 C C . ALA A 1 66 ? 9.564 -8.367 -10.471 1.00 88.44 66 ALA A C 1
ATOM 541 O O . ALA A 1 66 ? 10.233 -8.869 -11.373 1.00 88.44 66 ALA A O 1
ATOM 542 N N . CYS A 1 67 ? 8.755 -9.097 -9.695 1.00 88.94 67 CYS A N 1
ATOM 543 C CA . CYS A 1 67 ? 8.589 -10.538 -9.861 1.00 88.94 67 CYS A CA 1
ATOM 544 C C . CYS A 1 67 ? 7.982 -10.910 -11.221 1.00 88.94 67 CYS A C 1
ATOM 546 O O . CYS A 1 67 ? 8.390 -11.916 -11.793 1.00 88.94 67 CYS A O 1
ATOM 548 N N . ILE A 1 68 ? 7.038 -10.118 -11.739 1.00 89.56 68 ILE A N 1
ATOM 549 C CA . ILE A 1 68 ? 6.404 -10.351 -13.046 1.00 89.56 68 ILE A CA 1
ATOM 550 C C . ILE A 1 68 ? 7.393 -10.093 -14.185 1.00 89.56 68 ILE A C 1
ATOM 552 O O . ILE A 1 68 ? 7.459 -10.883 -15.122 1.00 89.56 68 ILE A O 1
ATOM 556 N N . CYS A 1 69 ? 8.182 -9.018 -14.102 1.00 87.94 69 CYS A N 1
ATOM 557 C CA . CYS A 1 69 ? 9.185 -8.700 -15.116 1.00 87.94 69 CYS A CA 1
ATOM 558 C C . CYS A 1 69 ? 10.339 -9.720 -15.144 1.00 87.94 69 CYS A C 1
ATOM 560 O O . CYS A 1 69 ? 11.008 -9.838 -16.166 1.00 87.94 69 CYS A O 1
ATOM 562 N N . ALA A 1 70 ? 10.571 -10.447 -14.041 1.00 84.31 70 ALA A N 1
ATOM 563 C CA . ALA A 1 70 ? 11.594 -11.490 -13.908 1.00 84.31 70 ALA A CA 1
ATOM 564 C C . ALA A 1 70 ? 13.016 -11.034 -14.305 1.00 84.31 70 ALA A C 1
ATOM 566 O O . ALA A 1 70 ? 13.848 -11.831 -14.736 1.00 84.31 70 ALA A O 1
ATOM 567 N N . THR A 1 71 ? 13.302 -9.742 -14.140 1.00 81.56 71 THR A N 1
ATOM 568 C CA . THR A 1 71 ? 14.587 -9.107 -14.449 1.00 81.56 71 THR A CA 1
ATOM 569 C C . THR A 1 71 ? 15.044 -8.258 -13.269 1.00 81.56 71 THR A C 1
ATOM 571 O O . THR A 1 71 ? 14.232 -7.688 -12.540 1.00 81.56 71 THR A O 1
ATOM 574 N N . ASN A 1 72 ? 16.362 -8.152 -13.098 1.00 79.06 72 ASN A N 1
ATOM 575 C CA . ASN A 1 72 ? 16.960 -7.278 -12.092 1.00 79.06 72 ASN A CA 1
ATOM 576 C C . ASN A 1 72 ? 16.893 -5.799 -12.490 1.00 79.06 72 ASN A C 1
ATOM 578 O O . ASN A 1 72 ? 17.064 -4.950 -11.626 1.00 79.06 72 ASN A O 1
ATOM 582 N N . GLN A 1 73 ? 16.666 -5.487 -13.769 1.00 84.31 73 GLN A N 1
ATOM 583 C CA . GLN A 1 73 ? 16.471 -4.127 -14.269 1.00 84.31 73 GLN A CA 1
ATOM 584 C C . GLN A 1 73 ? 15.034 -3.988 -14.757 1.00 84.31 73 GLN A C 1
ATOM 586 O O . GLN A 1 73 ? 14.687 -4.448 -15.843 1.00 84.31 73 GLN A O 1
ATOM 591 N N . ILE A 1 74 ? 14.190 -3.405 -13.912 1.00 85.81 74 ILE A N 1
ATOM 592 C CA . ILE A 1 74 ? 12.763 -3.254 -14.188 1.00 85.81 74 ILE A CA 1
ATOM 593 C C . ILE A 1 74 ? 12.584 -1.998 -15.044 1.00 85.81 74 ILE A C 1
ATOM 595 O O . ILE A 1 74 ? 13.073 -0.938 -14.647 1.00 85.81 74 ILE A O 1
ATOM 599 N N . PRO A 1 75 ? 11.904 -2.088 -16.199 1.00 86.12 75 PRO A N 1
ATOM 600 C CA . PRO A 1 75 ? 11.654 -0.917 -17.023 1.00 86.12 75 PRO A CA 1
ATOM 601 C C . PRO A 1 75 ? 10.753 0.070 -16.277 1.00 86.12 75 PRO A C 1
ATOM 603 O O . PRO A 1 75 ? 9.772 -0.327 -15.646 1.00 86.12 75 PRO A O 1
ATOM 606 N N . TYR A 1 76 ? 11.070 1.359 -16.387 1.00 85.06 76 TYR A N 1
ATOM 607 C CA . TYR A 1 76 ? 10.325 2.439 -15.738 1.00 85.06 76 TYR A CA 1
ATOM 608 C C . TYR A 1 76 ? 8.829 2.420 -16.108 1.00 85.06 76 TYR A C 1
ATOM 610 O O . TYR A 1 76 ? 7.962 2.491 -15.235 1.00 85.06 76 TYR A O 1
ATOM 618 N N . ASP A 1 77 ? 8.524 2.151 -17.381 1.00 86.56 77 ASP A N 1
ATOM 619 C CA . ASP A 1 77 ? 7.156 2.018 -17.897 1.00 86.56 77 ASP A CA 1
ATOM 620 C C . ASP A 1 77 ? 6.326 0.937 -17.191 1.00 86.56 77 ASP A C 1
ATOM 622 O O . ASP A 1 77 ? 5.101 1.050 -17.111 1.00 86.56 77 ASP A O 1
ATOM 626 N N . ALA A 1 78 ? 6.957 -0.113 -16.650 1.00 89.00 78 ALA A N 1
ATOM 627 C CA . ALA A 1 78 ? 6.232 -1.143 -15.909 1.00 89.00 78 ALA A CA 1
ATOM 628 C C . ALA A 1 78 ? 5.678 -0.606 -14.582 1.00 89.00 78 ALA A C 1
ATOM 630 O O . ALA A 1 78 ? 4.581 -1.000 -14.175 1.00 89.00 78 ALA A O 1
ATOM 631 N N . PHE A 1 79 ? 6.386 0.321 -13.929 1.00 87.88 79 PHE A N 1
ATOM 632 C CA . PHE A 1 79 ? 5.885 0.984 -12.726 1.00 87.88 79 PHE A CA 1
ATOM 633 C C . PHE A 1 79 ? 4.727 1.926 -13.056 1.00 87.88 79 PHE A C 1
ATOM 635 O O . PHE A 1 79 ? 3.685 1.845 -12.403 1.00 87.88 79 PHE A O 1
ATOM 642 N N . ILE A 1 80 ? 4.851 2.730 -14.118 1.00 86.62 80 ILE A N 1
ATOM 643 C CA . ILE A 1 80 ? 3.758 3.588 -14.606 1.00 86.62 80 ILE A CA 1
ATOM 644 C C . ILE A 1 80 ? 2.523 2.746 -14.937 1.00 86.62 80 ILE A C 1
ATOM 646 O O . ILE A 1 80 ? 1.411 3.066 -14.515 1.00 86.62 80 ILE A O 1
ATOM 650 N N . CYS A 1 81 ? 2.702 1.645 -15.669 1.00 88.25 81 CYS A N 1
ATOM 651 C CA . CYS A 1 81 ? 1.611 0.754 -16.047 1.00 88.25 81 CYS A CA 1
ATOM 652 C C . CYS A 1 81 ? 0.879 0.198 -14.816 1.00 88.25 81 CYS A C 1
ATOM 654 O O . CYS A 1 81 ? -0.352 0.222 -14.770 1.00 88.25 81 CYS A O 1
ATOM 656 N N . ALA A 1 82 ? 1.617 -0.233 -13.789 1.00 89.19 82 ALA A N 1
ATOM 657 C CA . ALA A 1 82 ? 1.035 -0.749 -12.553 1.00 89.19 82 ALA A CA 1
ATOM 658 C C . ALA A 1 82 ? 0.226 0.311 -11.781 1.00 89.19 82 ALA A C 1
ATOM 660 O O . ALA A 1 82 ? -0.835 0.003 -11.237 1.00 89.19 82 ALA A O 1
ATOM 661 N N . LEU A 1 83 ? 0.698 1.559 -11.753 1.00 86.25 83 LEU A N 1
ATOM 662 C CA . LEU A 1 83 ? 0.022 2.665 -11.063 1.00 86.25 83 LEU A CA 1
ATOM 663 C C . LEU A 1 83 ? -1.237 3.116 -11.806 1.00 86.25 83 LEU A C 1
ATOM 665 O O . LEU A 1 83 ? -2.296 3.266 -11.192 1.00 86.25 83 LEU A O 1
ATOM 669 N N . ARG A 1 84 ? -1.162 3.211 -13.139 1.00 85.81 84 ARG A N 1
ATOM 670 C CA . ARG A 1 84 ? -2.332 3.462 -13.993 1.00 85.81 84 ARG A CA 1
ATOM 671 C C . ARG A 1 84 ? -3.375 2.359 -13.855 1.00 85.81 84 ARG A C 1
ATOM 673 O O . ARG A 1 84 ? -4.564 2.652 -13.780 1.00 85.81 84 ARG A O 1
ATOM 680 N N . TRP A 1 85 ? -2.946 1.099 -13.762 1.00 85.62 85 TRP A N 1
ATOM 681 C CA . TRP A 1 85 ? -3.849 -0.034 -13.542 1.00 85.62 85 TRP A CA 1
ATOM 682 C C . TRP A 1 85 ? -4.590 0.055 -12.200 1.00 85.62 85 TRP A C 1
ATOM 684 O O . TRP A 1 85 ? -5.768 -0.288 -12.120 1.00 85.62 85 TRP A O 1
ATOM 694 N N . LEU A 1 86 ? -3.941 0.584 -11.160 1.00 82.88 86 LEU A N 1
ATOM 695 C CA . LEU A 1 86 ? -4.583 0.873 -9.874 1.00 82.88 86 LEU A CA 1
ATOM 696 C C . LEU A 1 86 ? -5.527 2.084 -9.911 1.00 82.88 86 LEU A C 1
ATOM 698 O O . LEU A 1 86 ? -6.215 2.343 -8.924 1.00 82.88 86 LEU A O 1
ATOM 702 N N . GLY A 1 87 ? -5.597 2.804 -11.031 1.00 75.56 87 GLY A N 1
ATOM 703 C CA . GLY A 1 87 ? -6.425 3.995 -11.185 1.00 75.56 87 GLY A CA 1
ATOM 704 C C . GLY A 1 87 ? -5.828 5.244 -10.542 1.00 75.56 87 GLY A C 1
ATOM 705 O O . GLY A 1 87 ? -6.571 6.189 -10.295 1.00 75.56 87 GLY A O 1
ATOM 706 N N . ILE A 1 88 ? -4.517 5.258 -10.273 1.00 74.75 88 ILE A N 1
ATOM 707 C CA . ILE A 1 88 ? -3.791 6.473 -9.890 1.00 74.75 88 ILE A CA 1
ATOM 708 C C . ILE A 1 88 ? -3.356 7.139 -11.202 1.00 74.75 88 ILE A C 1
ATOM 710 O O . ILE A 1 88 ? -2.267 6.893 -11.715 1.00 74.75 88 ILE A O 1
ATOM 714 N N . GLY A 1 89 ? -4.305 7.834 -11.834 1.00 59.28 89 GLY A N 1
ATOM 715 C CA . GLY A 1 89 ? -4.214 8.260 -13.236 1.00 59.28 89 GLY A CA 1
ATOM 716 C C . GLY A 1 89 ? -3.356 9.498 -13.494 1.00 59.28 89 GLY A C 1
ATOM 717 O O . GLY A 1 89 ? -2.897 9.661 -14.621 1.00 59.28 89 GLY A O 1
ATOM 718 N N . ASP A 1 90 ? -3.105 10.306 -12.465 1.00 66.12 90 ASP A N 1
ATOM 719 C CA . ASP A 1 90 ? -2.485 11.632 -12.598 1.00 66.12 90 ASP A CA 1
ATOM 720 C C . ASP A 1 90 ? -1.040 11.686 -12.075 1.00 66.12 90 ASP A C 1
ATOM 722 O O . ASP A 1 90 ? -0.503 12.768 -11.879 1.00 66.12 90 ASP A O 1
ATOM 726 N N . LEU A 1 91 ? -0.413 10.523 -11.858 1.00 72.69 91 LEU A N 1
ATOM 727 C CA . LEU A 1 91 ? 0.999 10.445 -11.480 1.00 72.69 91 LEU A CA 1
ATOM 728 C C . LEU A 1 91 ? 1.879 10.862 -12.662 1.00 72.69 91 LEU A C 1
ATOM 730 O O . LEU A 1 91 ? 1.911 10.168 -13.687 1.00 72.69 91 LEU A O 1
ATOM 734 N N . ASP A 1 92 ? 2.590 11.974 -12.505 1.00 77.56 92 ASP A N 1
ATOM 735 C CA . ASP A 1 92 ? 3.641 12.388 -13.429 1.00 77.56 92 ASP A CA 1
ATOM 736 C C . ASP A 1 92 ? 4.950 11.606 -13.186 1.00 77.56 92 ASP A C 1
ATOM 738 O O . ASP A 1 92 ? 5.062 10.765 -12.283 1.00 77.56 92 ASP A O 1
ATOM 742 N N . GLU A 1 93 ? 5.933 11.811 -14.067 1.00 81.75 93 GLU A N 1
ATOM 743 C CA . GLU A 1 93 ? 7.225 11.123 -13.966 1.00 81.75 93 GLU A CA 1
ATOM 744 C C . GLU A 1 93 ? 7.974 11.519 -12.679 1.00 81.75 93 GLU A C 1
ATOM 746 O O . GLU A 1 93 ? 8.564 10.660 -12.014 1.00 81.75 93 GLU A O 1
ATOM 751 N N . ASP A 1 94 ? 7.871 12.789 -12.280 1.00 83.75 94 ASP A N 1
ATOM 752 C CA . ASP A 1 94 ? 8.545 13.358 -11.111 1.00 83.75 94 ASP A CA 1
ATOM 753 C C . ASP A 1 94 ? 8.006 12.758 -9.796 1.00 83.75 94 ASP A C 1
ATOM 755 O O . ASP A 1 94 ? 8.767 12.410 -8.887 1.00 83.75 94 ASP A O 1
ATOM 759 N N . GLU A 1 95 ? 6.691 12.570 -9.684 1.00 83.44 95 GLU A N 1
ATOM 760 C CA . GLU A 1 95 ? 6.045 11.949 -8.533 1.00 83.44 95 GLU A CA 1
ATOM 761 C C . GLU A 1 95 ? 6.414 10.466 -8.414 1.00 83.44 95 GLU A C 1
ATOM 763 O O . GLU A 1 95 ? 6.690 9.981 -7.310 1.00 83.44 95 GLU A O 1
ATOM 768 N N . LEU A 1 96 ? 6.477 9.731 -9.531 1.00 85.75 96 LEU A N 1
ATOM 769 C CA . LEU A 1 96 ? 6.938 8.343 -9.519 1.00 85.75 96 LEU A CA 1
ATOM 770 C C . LEU A 1 96 ? 8.406 8.247 -9.089 1.00 85.75 96 LEU A C 1
ATOM 772 O O . LEU A 1 96 ? 8.747 7.406 -8.252 1.00 85.75 96 LEU A O 1
ATOM 776 N N . GLU A 1 97 ? 9.274 9.108 -9.616 1.00 87.00 97 GLU A N 1
ATOM 777 C CA . GLU A 1 97 ? 10.673 9.178 -9.195 1.00 87.00 97 GLU A CA 1
ATOM 778 C C . GLU A 1 97 ? 10.798 9.487 -7.699 1.00 87.00 97 GLU A C 1
ATOM 780 O O . GLU A 1 97 ? 11.562 8.821 -6.996 1.00 87.00 97 GLU A O 1
ATOM 785 N N . CYS A 1 98 ? 9.988 10.413 -7.182 1.00 86.75 98 CYS A N 1
ATOM 786 C CA . CYS A 1 98 ? 9.928 10.736 -5.759 1.00 86.75 98 CYS A CA 1
ATOM 787 C C . CYS A 1 98 ? 9.490 9.529 -4.911 1.00 86.75 98 CYS A C 1
ATOM 789 O O . CYS A 1 98 ? 10.127 9.205 -3.904 1.00 86.75 98 CYS A O 1
ATOM 791 N N . ILE A 1 99 ? 8.442 8.806 -5.324 1.00 86.31 99 ILE A N 1
ATOM 792 C CA . ILE A 1 99 ? 7.992 7.585 -4.639 1.00 86.31 99 ILE A CA 1
ATOM 793 C C . ILE A 1 99 ? 9.105 6.533 -4.645 1.00 86.31 99 ILE A C 1
ATOM 795 O O . ILE A 1 99 ? 9.393 5.940 -3.605 1.00 86.31 99 ILE A O 1
ATOM 799 N N . LEU A 1 100 ? 9.755 6.302 -5.787 1.00 87.38 100 LEU A N 1
ATOM 800 C CA . LEU A 1 100 ? 10.851 5.338 -5.901 1.00 87.38 100 LEU A CA 1
ATOM 801 C C . LEU A 1 100 ? 12.041 5.730 -5.020 1.00 87.38 100 LEU A C 1
ATOM 803 O O . LEU A 1 100 ? 12.563 4.875 -4.304 1.00 87.38 100 LEU A O 1
ATOM 807 N N . ALA A 1 101 ? 12.427 7.007 -5.007 1.00 87.94 101 ALA A N 1
ATOM 808 C CA . ALA A 1 101 ? 13.484 7.526 -4.146 1.00 87.94 101 ALA A CA 1
ATOM 809 C C . ALA A 1 101 ? 13.156 7.312 -2.661 1.00 87.94 101 ALA A C 1
ATOM 811 O O . ALA A 1 101 ? 13.981 6.777 -1.916 1.00 87.94 101 ALA A O 1
ATOM 812 N N . ASN A 1 102 ? 11.926 7.631 -2.244 1.00 85.69 102 ASN A N 1
ATOM 813 C CA . ASN A 1 102 ? 11.460 7.395 -0.877 1.00 85.69 102 ASN A CA 1
ATOM 814 C C . ASN A 1 102 ? 11.503 5.907 -0.514 1.00 85.69 102 ASN A C 1
ATOM 816 O O . ASN A 1 102 ? 11.940 5.545 0.577 1.00 85.69 102 ASN A O 1
ATOM 820 N N . LEU A 1 103 ? 11.115 5.022 -1.435 1.00 84.44 103 LEU A N 1
ATOM 821 C CA . LEU A 1 103 ? 11.179 3.578 -1.215 1.00 84.44 103 LEU A CA 1
ATOM 822 C C . LEU A 1 103 ? 12.618 3.058 -1.125 1.00 84.44 103 LEU A C 1
ATOM 824 O O . LEU A 1 103 ? 12.873 2.170 -0.316 1.00 84.44 103 LEU A O 1
ATOM 828 N N . ILE A 1 104 ? 13.557 3.601 -1.906 1.00 84.44 104 ILE A N 1
ATOM 829 C CA . ILE A 1 104 ? 14.984 3.254 -1.819 1.00 84.44 104 ILE A CA 1
ATOM 830 C C . ILE A 1 104 ? 15.541 3.626 -0.440 1.00 84.44 104 ILE A C 1
ATOM 832 O O . ILE A 1 104 ? 16.255 2.824 0.162 1.00 84.44 104 ILE A O 1
ATOM 836 N N . VAL A 1 105 ? 15.194 4.814 0.065 1.00 80.62 105 VAL A N 1
ATOM 837 C CA . VAL A 1 105 ? 15.691 5.340 1.344 1.00 80.62 105 VAL A CA 1
ATOM 838 C C . VAL A 1 105 ? 15.055 4.635 2.541 1.00 80.62 105 VAL A C 1
ATOM 840 O O . VAL A 1 105 ? 15.762 4.180 3.438 1.00 80.62 105 VAL A O 1
ATOM 843 N N . GLU A 1 106 ? 13.726 4.548 2.585 1.00 70.81 106 GLU A N 1
ATOM 844 C CA . GLU A 1 106 ? 13.019 4.053 3.769 1.00 70.81 106 GLU A CA 1
ATOM 845 C C . GLU A 1 106 ? 12.976 2.529 3.850 1.00 70.81 106 GLU A C 1
ATOM 847 O O . GLU A 1 106 ? 12.928 1.953 4.941 1.00 70.81 106 GLU A O 1
ATOM 852 N N . VAL A 1 107 ? 12.942 1.848 2.706 1.00 62.06 107 VAL A N 1
ATOM 853 C CA . VAL A 1 107 ? 12.672 0.419 2.671 1.00 62.06 107 VAL A CA 1
ATOM 854 C C . VAL A 1 107 ? 13.555 -0.236 1.624 1.00 62.06 107 VAL A C 1
ATOM 856 O O . VAL A 1 107 ? 13.029 -0.522 0.571 1.00 62.06 107 VAL A O 1
ATOM 859 N N . ASN A 1 108 ? 14.845 -0.475 1.923 1.00 56.91 108 ASN A N 1
ATOM 860 C CA . ASN A 1 108 ? 15.912 -1.270 1.242 1.00 56.91 108 ASN A CA 1
ATOM 861 C C . ASN A 1 108 ? 15.542 -2.274 0.096 1.00 56.91 108 ASN A C 1
ATOM 863 O O . ASN A 1 108 ? 16.113 -3.357 -0.013 1.00 56.91 108 ASN A O 1
ATOM 867 N N . VAL A 1 109 ? 14.579 -1.987 -0.770 1.00 51.28 109 VAL A N 1
ATOM 868 C CA . VAL A 1 109 ? 13.900 -2.930 -1.678 1.00 51.28 109 VAL A CA 1
ATOM 869 C C . VAL A 1 109 ? 14.463 -2.815 -3.079 1.00 51.28 109 VAL A C 1
ATOM 871 O O . VAL A 1 109 ? 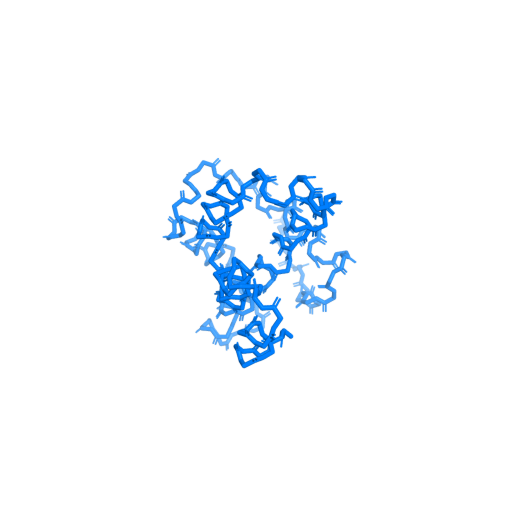14.344 -3.747 -3.865 1.00 51.28 109 VAL A O 1
ATOM 874 N N . LEU A 1 110 ? 15.130 -1.705 -3.373 1.00 47.03 110 LEU A N 1
ATOM 875 C CA . LEU A 1 110 ? 15.679 -1.403 -4.679 1.00 47.03 110 LEU A CA 1
ATOM 876 C C . LEU A 1 110 ? 17.159 -1.029 -4.539 1.00 47.03 110 LEU A C 1
ATOM 878 O O . LEU A 1 110 ? 17.577 0.057 -4.910 1.00 47.03 110 LEU A O 1
ATOM 882 N N . LEU A 1 111 ? 17.994 -1.978 -4.102 1.00 42.28 111 LEU A N 1
ATOM 883 C CA . LEU A 1 111 ? 19.382 -2.035 -4.595 1.00 42.28 111 LEU A CA 1
ATOM 884 C C . LEU A 1 111 ? 19.393 -2.590 -6.033 1.00 42.28 111 LEU A C 1
ATOM 886 O O . LEU A 1 111 ? 20.155 -3.489 -6.379 1.00 42.28 111 LEU A O 1
ATOM 890 N N . VAL A 1 112 ? 18.508 -2.060 -6.876 1.00 46.12 112 VAL A N 1
ATOM 891 C CA . VAL A 1 112 ? 18.604 -2.167 -8.324 1.00 46.12 112 VAL A CA 1
ATOM 892 C C . VAL A 1 112 ? 19.367 -0.925 -8.732 1.00 46.12 112 VAL A C 1
ATOM 894 O O . VAL A 1 112 ? 18.886 0.189 -8.547 1.00 46.12 112 VAL A O 1
ATOM 897 N N . LYS A 1 113 ? 20.603 -1.119 -9.190 1.00 39.12 113 LYS A N 1
ATOM 898 C CA . LYS A 1 113 ? 21.461 -0.039 -9.668 1.00 39.12 113 LYS A CA 1
ATOM 899 C C . LYS A 1 113 ? 20.692 0.760 -10.722 1.00 39.12 113 LYS A C 1
ATOM 901 O O . LYS A 1 113 ? 20.502 0.269 -11.831 1.00 39.12 113 LYS A O 1
ATOM 906 N N . TYR A 1 114 ? 20.255 1.962 -10.355 1.00 40.03 114 TYR A N 1
ATOM 907 C CA . TYR A 1 114 ? 19.857 2.997 -11.299 1.00 40.03 114 TYR A CA 1
ATOM 908 C C . TYR A 1 114 ? 21.103 3.312 -12.131 1.00 40.03 114 TYR A C 1
ATOM 910 O O . TYR A 1 114 ? 22.013 4.005 -11.680 1.00 40.03 114 TYR A O 1
ATOM 918 N N . THR A 1 115 ? 21.201 2.708 -13.308 1.00 39.25 115 THR A N 1
ATOM 919 C CA . THR A 1 115 ? 22.104 3.162 -14.358 1.00 39.25 115 THR A CA 1
ATOM 920 C C . THR A 1 115 ? 21.244 3.689 -15.484 1.00 39.25 115 THR A C 1
ATOM 922 O O . THR A 1 115 ? 20.452 2.936 -16.047 1.00 39.25 115 THR A O 1
ATOM 925 N N . ASP A 1 116 ? 21.517 4.952 -15.802 1.00 42.25 116 ASP A N 1
ATOM 926 C CA . ASP A 1 116 ? 21.361 5.594 -17.104 1.00 42.25 116 ASP A CA 1
ATOM 927 C C . ASP A 1 116 ? 20.119 6.477 -17.335 1.00 42.25 116 ASP A C 1
ATOM 929 O O . ASP A 1 116 ? 19.060 6.035 -17.771 1.00 42.25 116 ASP A O 1
ATOM 933 N N . LYS A 1 117 ? 20.320 7.787 -17.152 1.00 34.81 117 LYS A N 1
ATOM 934 C CA . LYS A 1 117 ? 20.359 8.683 -18.314 1.00 34.81 117 LYS A CA 1
ATOM 935 C C . LYS A 1 117 ? 21.739 9.337 -18.381 1.00 34.81 117 LYS A C 1
ATOM 937 O O . LYS A 1 117 ? 22.016 10.305 -17.679 1.00 34.81 117 LYS A O 1
ATOM 942 N N . ALA A 1 118 ? 22.605 8.765 -19.206 1.00 40.28 118 ALA A N 1
ATOM 943 C CA . ALA A 1 118 ? 23.645 9.481 -19.909 1.00 40.28 118 ALA A CA 1
ATOM 944 C C . ALA A 1 118 ? 22.980 10.394 -20.948 1.00 40.28 118 ALA A C 1
ATOM 946 O O . ALA A 1 118 ? 22.451 9.911 -21.949 1.00 40.28 118 ALA A O 1
ATOM 947 N N . VAL A 1 119 ? 23.020 11.702 -20.691 1.00 36.19 119 VAL A N 1
ATOM 948 C CA . VAL A 1 119 ? 23.246 12.759 -21.690 1.00 36.19 119 VAL A CA 1
ATOM 949 C C . VAL A 1 119 ? 24.110 13.818 -21.022 1.00 36.19 119 VAL A C 1
ATOM 951 O O . VAL A 1 119 ? 23.738 14.24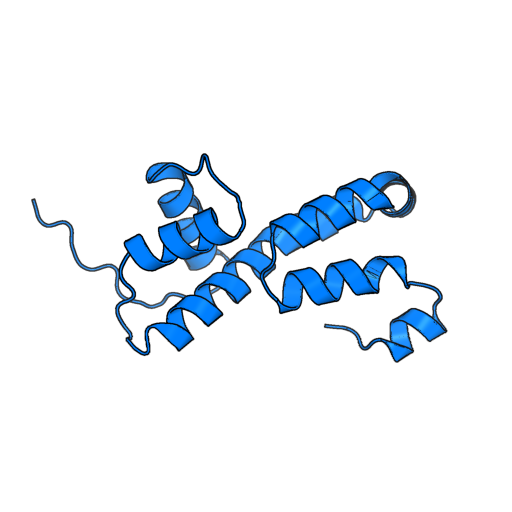2 -19.906 1.00 36.19 119 VAL A O 1
#